Protein AF-A0A8D8JR50-F1 (afdb_monomer_lite)

Foldseek 3Di:
DQDQQQQKDWDWDCPVPVVDIDTDDIDHNVLQQVLQFGRWADWDQDPVRKIKTWTFGGNVQAGWTWIWIAHNVRHGDHIQADDDTDLGFAEKDDQVVVQKIKTFGAFGRVAPNVHDDPCSLVDCSGWPQWIWIARNVNRYTDDIGGNPPQRTPFHDWADDPPSPDPDIDTDGDDD

Sequence (175 aa):
LPCLNSDRIFIVDVGSDPRAPKMAKVIEGDVLKRANVTAPHTTHCLPNGNVMISTMGDAEGNAKGEFIEFDKNFEFVGTWTKGETAMCGYDYWYQPLFNVMVASEWGAPKLFRRGWRDSDLDDPTQYGRRINFYKWNERELFQTIDLGDEGVCPLEIRFLHNPKENQGYVGSTLY

Radius of gyration: 16.14 Å; chains: 1; bounding box: 38×33×41 Å

pLDDT: mean 96.4, std 3.94, range [62.91, 98.81]

Secondary structure (DSSP, 8-state):
-EETTTTEEEEEE-SS-TTS-EEEEEE-HHHHHHTT-EEEEEEEE-TTS-EEEEEEE-TTS-EEEEEEEE-TT--EEEE---SPPBSS---EEEEGGGTEEEE---B-HHHHTT---GGGGG-TTTB--EEEEEETTTTEEEEEEE--TT-EEEEEEEE-SSTT---EEEEEEE-

InterPro domains:
  IPR008826 Selenium-binding protein [PF05694] (1-174)
  IPR008826 Selenium-binding protein [PTHR23300] (1-174)

Structure (mmCIF, N/CA/C/O backbone):
data_AF-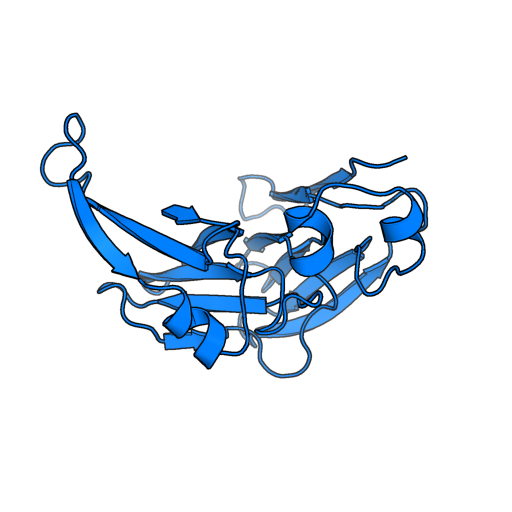A0A8D8JR50-F1
#
_entry.id   AF-A0A8D8JR50-F1
#
loop_
_atom_site.group_PDB
_atom_site.id
_atom_site.type_symbol
_atom_site.label_atom_id
_atom_site.label_alt_id
_atom_site.label_comp_id
_atom_site.label_asym_id
_atom_site.label_entity_id
_atom_site.label_seq_id
_atom_site.pdbx_PDB_ins_code
_atom_site.Cartn_x
_atom_site.Cartn_y
_atom_site.Cartn_z
_atom_site.occupancy
_atom_site.B_iso_or_equiv
_atom_site.auth_seq_id
_atom_site.auth_comp_id
_atom_site.auth_asym_id
_atom_site.auth_atom_id
_atom_site.pdbx_PDB_model_num
ATOM 1 N N . LEU A 1 1 ? -10.596 -7.309 7.047 1.00 91.31 1 LEU A N 1
ATOM 2 C CA . LEU A 1 1 ? -10.043 -8.333 6.135 1.00 91.31 1 LEU A CA 1
ATOM 3 C C . LEU A 1 1 ? -10.196 -7.840 4.699 1.00 91.31 1 LEU A C 1
ATOM 5 O O . LEU A 1 1 ? -11.300 -7.920 4.163 1.00 91.31 1 LEU A O 1
ATOM 9 N N . PRO A 1 2 ? -9.140 -7.277 4.103 1.00 86.25 2 PRO A N 1
ATOM 10 C CA . PRO A 1 2 ? -9.127 -6.940 2.684 1.00 86.25 2 PRO A CA 1
ATOM 11 C C . PRO A 1 2 ? -9.057 -8.217 1.835 1.00 86.25 2 PRO A C 1
ATOM 13 O O . PRO A 1 2 ? -8.378 -9.179 2.198 1.00 86.25 2 PRO A O 1
ATOM 16 N N . CYS A 1 3 ? -9.794 -8.262 0.728 1.00 94.75 3 CYS A N 1
ATOM 17 C CA . CYS A 1 3 ? -9.819 -9.411 -0.171 1.00 94.75 3 CYS A CA 1
ATOM 18 C C . CYS A 1 3 ? -9.331 -9.022 -1.562 1.00 94.75 3 CYS A C 1
ATOM 20 O O . CYS A 1 3 ? -10.106 -8.578 -2.412 1.00 94.75 3 CYS A O 1
ATOM 22 N N . LEU A 1 4 ? -8.044 -9.284 -1.783 1.00 94.50 4 LEU A N 1
ATOM 23 C CA . LEU A 1 4 ? -7.280 -8.962 -2.984 1.00 94.50 4 LEU A CA 1
ATOM 24 C C . LEU A 1 4 ? -8.000 -9.286 -4.303 1.00 94.50 4 LEU A C 1
ATOM 26 O O . LEU A 1 4 ? -7.981 -8.488 -5.238 1.00 94.50 4 LEU A O 1
ATOM 30 N N . ASN A 1 5 ? -8.634 -10.459 -4.402 1.00 94.75 5 ASN A N 1
ATOM 31 C CA . ASN A 1 5 ? -9.228 -10.911 -5.661 1.00 94.75 5 ASN A CA 1
ATOM 32 C C . ASN A 1 5 ? -10.638 -10.353 -5.915 1.00 94.75 5 ASN A C 1
ATOM 34 O O . ASN A 1 5 ? -11.000 -10.110 -7.059 1.00 94.75 5 ASN A O 1
ATOM 38 N N . SER A 1 6 ? -11.446 -10.164 -4.865 1.00 96.31 6 SER A N 1
ATOM 39 C CA . SER A 1 6 ? -12.849 -9.751 -5.021 1.00 96.31 6 SER A CA 1
ATOM 40 C C . SER A 1 6 ? -13.081 -8.255 -4.833 1.00 96.31 6 SER A C 1
ATOM 42 O O . SER A 1 6 ? -14.229 -7.831 -4.881 1.00 96.31 6 SER A O 1
ATOM 44 N N . ASP A 1 7 ? -12.041 -7.484 -4.509 1.00 97.94 7 ASP A N 1
ATOM 45 C CA . ASP A 1 7 ? -12.119 -6.057 -4.158 1.00 97.94 7 ASP A CA 1
ATOM 46 C C . ASP A 1 7 ? -12.973 -5.745 -2.916 1.00 97.94 7 ASP A C 1
ATOM 48 O O . ASP A 1 7 ? -13.241 -4.586 -2.617 1.00 97.94 7 ASP A O 1
ATOM 52 N N . ARG A 1 8 ? -13.390 -6.767 -2.161 1.00 98.25 8 ARG A N 1
ATOM 53 C CA . ARG A 1 8 ? -14.243 -6.594 -0.977 1.00 98.25 8 ARG A CA 1
ATOM 54 C C . ARG A 1 8 ? -13.399 -6.415 0.271 1.00 98.25 8 ARG A C 1
ATOM 56 O O . ARG A 1 8 ? -12.295 -6.950 0.367 1.00 98.25 8 ARG A O 1
ATOM 63 N N . ILE A 1 9 ? -13.959 -5.727 1.258 1.00 98.56 9 ILE A N 1
ATOM 64 C CA . ILE A 1 9 ? -13.393 -5.659 2.604 1.00 98.56 9 ILE A CA 1
ATOM 65 C C . ILE A 1 9 ? -14.444 -6.167 3.587 1.00 98.56 9 ILE A C 1
ATOM 67 O O . ILE A 1 9 ? -15.549 -5.637 3.672 1.00 98.56 9 ILE A O 1
ATOM 71 N N . PHE A 1 10 ? -14.088 -7.199 4.346 1.00 98.06 10 PHE A N 1
ATOM 72 C CA . PHE A 1 10 ? -14.936 -7.754 5.395 1.00 98.06 10 PHE A CA 1
ATOM 73 C C . PHE A 1 10 ? -14.527 -7.196 6.752 1.00 98.06 10 PHE A C 1
ATOM 75 O O . PHE A 1 10 ? -13.358 -7.287 7.149 1.00 98.06 10 PHE A O 1
ATOM 82 N N . ILE A 1 11 ? -15.496 -6.644 7.471 1.00 98.06 11 ILE A N 1
ATOM 83 C CA . ILE A 1 11 ? -15.348 -6.203 8.851 1.00 98.06 11 ILE A CA 1
ATOM 84 C C . ILE A 1 11 ? -15.890 -7.309 9.744 1.00 98.06 11 ILE A C 1
ATOM 86 O O . ILE A 1 11 ? -17.059 -7.684 9.647 1.00 98.06 11 ILE A O 1
ATOM 90 N N . VAL A 1 12 ? -15.025 -7.833 10.605 1.00 97.62 12 VAL A N 1
ATOM 91 C CA . VAL A 1 12 ? -15.331 -8.965 11.475 1.00 97.62 12 VAL A CA 1
ATOM 92 C C . VAL A 1 12 ? -15.253 -8.494 12.920 1.00 97.62 12 VAL A C 1
ATOM 94 O O . VAL A 1 12 ? -14.213 -8.006 13.356 1.00 97.62 12 VAL A O 1
ATOM 97 N N . ASP A 1 13 ? -16.354 -8.635 13.649 1.00 97.44 13 ASP A N 1
ATOM 98 C CA . ASP A 1 13 ? -16.409 -8.401 15.086 1.00 97.44 13 ASP A CA 1
ATOM 99 C C . ASP A 1 13 ? -15.796 -9.595 15.821 1.00 97.44 13 ASP A C 1
ATOM 101 O O . ASP A 1 13 ? -16.290 -10.722 15.743 1.00 97.44 13 ASP A O 1
ATOM 105 N N . VAL A 1 14 ? -14.709 -9.315 16.533 1.00 96.88 14 VAL A N 1
ATOM 106 C CA . VAL A 1 14 ? -14.023 -10.238 17.446 1.00 96.88 14 VAL A CA 1
ATOM 107 C C . VAL A 1 14 ? -14.095 -9.769 18.903 1.00 96.88 14 VAL A C 1
ATOM 109 O O . VAL A 1 14 ? -13.568 -10.438 19.786 1.00 96.88 14 VAL A O 1
ATOM 112 N N . GLY A 1 15 ? -14.715 -8.613 19.166 1.00 95.81 15 GLY A N 1
ATOM 113 C CA . GLY A 1 15 ? -14.836 -8.026 20.499 1.00 95.81 15 GLY A CA 1
ATOM 114 C C . GLY A 1 15 ? -16.002 -8.609 21.296 1.00 95.81 15 GLY A C 1
ATOM 115 O O . GLY A 1 15 ? -15.875 -8.782 22.506 1.00 95.81 15 GLY A O 1
ATOM 116 N N . SER A 1 16 ? -17.107 -8.958 20.625 1.00 96.31 16 SER A N 1
ATOM 117 C CA . SER A 1 16 ? -18.271 -9.576 21.280 1.00 96.31 16 SER A CA 1
ATOM 118 C C . SER A 1 16 ? -17.988 -10.995 21.792 1.00 96.31 16 SER A C 1
ATOM 120 O O . SER A 1 16 ? -18.381 -11.338 22.905 1.00 96.31 16 SER A O 1
ATOM 122 N N . ASP A 1 17 ? -17.317 -11.823 20.985 1.00 97.50 17 ASP A N 1
ATOM 123 C CA . ASP A 1 17 ? -16.813 -13.148 21.371 1.00 97.50 17 ASP A CA 1
ATOM 124 C C . ASP A 1 17 ? -15.564 -13.491 20.532 1.00 97.50 17 ASP A C 1
ATOM 126 O O . ASP A 1 17 ? -15.692 -13.847 19.356 1.00 97.50 17 ASP A O 1
ATOM 130 N N . PRO A 1 18 ? -14.351 -13.434 21.114 1.00 96.62 18 PRO A N 1
ATOM 131 C CA . PRO A 1 18 ? -13.113 -13.725 20.390 1.00 96.62 18 PRO A CA 1
ATOM 132 C C . PRO A 1 18 ? -13.021 -15.148 19.821 1.00 96.62 18 PRO A C 1
ATOM 134 O O . PRO A 1 18 ? -12.237 -15.385 18.902 1.00 96.62 18 PRO A O 1
ATOM 137 N N . ARG A 1 19 ? -13.785 -16.111 20.361 1.00 97.56 19 ARG A N 1
ATOM 138 C CA . ARG A 1 19 ? -13.809 -17.503 19.875 1.00 97.56 19 ARG A CA 1
ATOM 139 C C . ARG A 1 19 ? -14.898 -17.754 18.834 1.00 97.56 19 ARG A C 1
ATOM 141 O O . ARG A 1 19 ? -14.872 -18.801 18.192 1.00 97.56 19 ARG A O 1
ATOM 148 N N . ALA A 1 20 ? -15.812 -16.806 18.641 1.00 97.44 20 ALA A N 1
ATOM 149 C CA . ALA A 1 20 ? -16.856 -16.867 17.626 1.00 97.44 20 ALA A CA 1
ATOM 150 C C . ALA A 1 20 ? -16.958 -15.538 16.852 1.00 97.44 20 ALA A C 1
ATOM 152 O O . ALA A 1 20 ? -17.954 -14.823 17.004 1.00 97.44 20 ALA A O 1
ATOM 153 N N . PRO A 1 21 ? -15.956 -15.205 16.009 1.00 97.81 21 PRO A N 1
ATOM 154 C CA . PRO A 1 21 ? -15.982 -14.006 15.178 1.00 97.81 21 PRO A CA 1
ATOM 155 C C . PRO A 1 21 ? -17.245 -13.923 14.315 1.00 97.81 21 PRO A C 1
ATOM 157 O O . PRO A 1 21 ? -17.671 -14.922 13.727 1.00 97.81 21 PRO A O 1
ATOM 160 N N . LYS A 1 22 ? -17.831 -12.729 14.200 1.00 97.81 22 LYS A N 1
ATOM 161 C CA . LYS A 1 22 ? -19.064 -12.502 13.427 1.00 97.81 22 LYS A CA 1
ATOM 162 C C . LYS A 1 22 ? -18.856 -11.451 12.355 1.00 97.81 22 LYS A C 1
ATOM 164 O O . LYS A 1 22 ? -18.118 -10.490 12.543 1.00 97.81 22 LYS A O 1
ATOM 169 N N . MET A 1 23 ? -19.538 -11.613 11.226 1.00 97.75 23 MET A N 1
ATOM 170 C CA . MET A 1 23 ? -19.538 -10.584 10.192 1.00 97.75 23 MET A CA 1
ATOM 171 C C . MET A 1 23 ? -20.294 -9.354 10.695 1.00 97.75 23 MET A C 1
ATOM 173 O O . MET A 1 23 ? -21.472 -9.459 11.029 1.00 97.75 23 MET A O 1
ATOM 177 N N . ALA A 1 24 ? -19.622 -8.207 10.739 1.00 97.44 24 ALA A N 1
ATOM 178 C CA . ALA A 1 24 ? -20.209 -6.944 11.178 1.00 97.44 24 ALA A CA 1
ATOM 179 C C . ALA A 1 24 ? -20.661 -6.087 9.990 1.00 97.44 24 ALA A C 1
ATOM 181 O O . ALA A 1 24 ? -21.754 -5.529 10.000 1.00 97.44 24 ALA A O 1
ATOM 182 N N . LYS A 1 25 ? -19.826 -5.998 8.949 1.00 97.62 25 LYS A N 1
ATOM 183 C CA . LYS A 1 25 ? -20.091 -5.205 7.742 1.00 97.62 25 LYS A CA 1
ATOM 184 C C . LYS A 1 25 ? -19.319 -5.786 6.562 1.00 97.62 25 LYS A C 1
ATOM 186 O O . LYS A 1 25 ? -18.217 -6.307 6.729 1.00 97.62 25 LYS A O 1
ATOM 191 N N . VAL A 1 26 ? -19.882 -5.656 5.367 1.00 98.31 26 VAL A N 1
ATOM 192 C CA . VAL A 1 26 ? -19.175 -5.914 4.109 1.00 98.31 26 VAL A CA 1
ATOM 193 C C . VAL A 1 26 ? -19.106 -4.607 3.339 1.00 98.31 26 VAL A C 1
ATOM 195 O O . VAL A 1 26 ? -20.119 -3.935 3.154 1.00 98.31 26 VAL A O 1
ATOM 198 N N . ILE A 1 27 ? -17.901 -4.235 2.924 1.00 98.31 27 ILE A N 1
ATOM 199 C CA . ILE A 1 27 ? -17.663 -3.128 2.004 1.00 98.31 27 ILE A CA 1
ATOM 200 C C . ILE A 1 27 ? -17.475 -3.749 0.625 1.00 98.31 27 ILE A C 1
ATOM 202 O O . ILE A 1 27 ? -16.517 -4.492 0.390 1.00 98.31 27 ILE A O 1
ATOM 206 N N . GLU A 1 28 ? -18.424 -3.474 -0.263 1.00 98.12 28 GLU A N 1
ATOM 207 C CA . GLU A 1 28 ? -18.406 -3.983 -1.630 1.00 98.12 28 GLU A CA 1
ATOM 208 C C . GLU A 1 28 ? -17.356 -3.266 -2.488 1.00 98.12 28 GLU A C 1
ATOM 210 O O . GLU A 1 28 ? -17.057 -2.085 -2.282 1.00 98.12 28 GLU A O 1
ATOM 215 N N . GLY A 1 29 ? -16.825 -3.972 -3.490 1.00 97.12 29 GLY A N 1
ATOM 216 C CA . GLY A 1 29 ? -15.735 -3.473 -4.339 1.00 97.12 29 GLY A CA 1
ATOM 217 C C . GLY A 1 29 ? -16.068 -2.211 -5.139 1.00 97.12 29 GLY A C 1
ATOM 218 O O . GLY A 1 29 ? -15.166 -1.467 -5.518 1.00 97.12 29 GLY A O 1
ATOM 219 N N . ASP A 1 30 ? -17.350 -1.900 -5.332 1.00 97.69 30 ASP A N 1
ATOM 220 C CA . ASP A 1 30 ? -17.792 -0.662 -5.984 1.00 97.69 30 ASP A CA 1
ATOM 221 C C . ASP A 1 30 ? -17.420 0.600 -5.189 1.00 97.69 30 ASP A C 1
ATOM 223 O O . ASP A 1 30 ? -17.347 1.694 -5.751 1.00 97.69 30 ASP A O 1
ATOM 227 N N . VAL A 1 31 ? -17.167 0.487 -3.879 1.00 98.00 31 VAL A N 1
ATOM 228 C CA . VAL A 1 31 ? -16.609 1.595 -3.085 1.00 98.00 31 VAL A CA 1
ATOM 229 C C . VAL A 1 31 ? -15.189 1.918 -3.552 1.00 98.00 31 VAL A C 1
ATOM 231 O O . VAL A 1 31 ? -14.894 3.078 -3.824 1.00 98.00 31 VAL A O 1
ATOM 234 N N . LEU A 1 32 ? -14.344 0.898 -3.717 1.00 98.25 32 LEU A N 1
ATOM 235 C CA . LEU A 1 32 ? -12.954 1.050 -4.155 1.00 98.25 32 LEU A CA 1
ATOM 236 C C . LEU A 1 32 ? -12.890 1.535 -5.609 1.00 98.25 32 LEU A C 1
ATOM 238 O O . LEU A 1 32 ? -12.220 2.523 -5.906 1.00 98.25 32 LEU A O 1
ATOM 242 N N . LYS A 1 33 ? -13.674 0.919 -6.503 1.00 97.81 33 LYS A N 1
ATOM 243 C CA . LYS A 1 33 ? -13.716 1.303 -7.924 1.00 97.81 33 LYS A CA 1
ATOM 244 C C . LYS A 1 33 ? -14.140 2.756 -8.129 1.00 97.81 33 LYS A C 1
ATOM 246 O O . LYS A 1 33 ? -13.564 3.437 -8.971 1.00 97.81 33 LYS A O 1
ATOM 251 N N . ARG A 1 34 ? -15.096 3.266 -7.337 1.00 98.19 34 ARG A N 1
ATOM 252 C CA . ARG A 1 34 ? -15.493 4.690 -7.373 1.00 98.19 34 ARG A CA 1
ATOM 253 C C . ARG A 1 34 ? -14.366 5.641 -6.968 1.00 98.19 34 ARG A C 1
ATOM 255 O O . ARG A 1 34 ? -14.357 6.777 -7.425 1.00 98.19 34 ARG A O 1
ATOM 262 N N . ALA A 1 35 ? -13.418 5.178 -6.158 1.00 98.19 35 ALA A N 1
ATOM 263 C CA . ALA A 1 35 ? -12.202 5.903 -5.801 1.00 98.19 35 ALA A CA 1
ATOM 264 C C . ALA A 1 35 ? -11.029 5.630 -6.768 1.00 98.19 35 ALA A C 1
ATOM 266 O O . ALA A 1 35 ? -9.898 6.032 -6.505 1.00 98.19 35 ALA A O 1
ATOM 267 N N . ASN A 1 36 ? -11.288 4.956 -7.895 1.00 98.56 36 ASN A N 1
ATOM 268 C CA . ASN A 1 36 ? -10.292 4.535 -8.876 1.00 98.56 36 ASN A CA 1
ATOM 269 C C . ASN A 1 36 ? -9.128 3.735 -8.259 1.00 98.56 36 ASN A C 1
ATOM 271 O O . ASN A 1 36 ? -7.953 4.003 -8.541 1.00 98.56 36 ASN A O 1
ATOM 275 N N . VAL A 1 37 ? -9.475 2.786 -7.386 1.00 98.69 37 VAL A N 1
ATOM 276 C CA . VAL A 1 37 ? -8.556 1.810 -6.790 1.00 98.69 37 VAL A CA 1
ATOM 277 C C . VAL A 1 37 ? -9.193 0.416 -6.741 1.00 98.69 37 VAL A C 1
ATOM 279 O O . VAL A 1 37 ? -10.416 0.288 -6.725 1.00 98.69 37 VAL A O 1
ATOM 282 N N . THR A 1 38 ? -8.384 -0.640 -6.714 1.00 98.56 38 THR A N 1
ATOM 283 C CA . THR A 1 38 ? -8.787 -2.050 -6.578 1.00 98.56 38 THR A CA 1
ATOM 284 C C . THR A 1 38 ? -7.704 -2.849 -5.848 1.00 98.56 38 THR A C 1
ATOM 286 O O . THR A 1 38 ? -6.643 -2.327 -5.506 1.00 98.56 38 THR A O 1
ATOM 289 N N . ALA A 1 39 ? -7.966 -4.134 -5.606 1.00 98.50 39 ALA A N 1
ATOM 290 C CA . ALA A 1 39 ? -7.026 -5.080 -5.019 1.00 98.50 39 ALA A CA 1
ATOM 291 C C . ALA A 1 39 ? -6.497 -4.609 -3.649 1.00 98.50 39 ALA A C 1
ATOM 293 O O . ALA A 1 39 ? -5.304 -4.339 -3.509 1.00 98.50 39 ALA A O 1
ATOM 294 N N . PRO A 1 40 ? -7.376 -4.482 -2.633 1.00 98.56 40 PRO A N 1
ATOM 295 C CA . PRO A 1 40 ? -6.951 -4.098 -1.294 1.00 98.56 40 PRO A CA 1
ATOM 296 C C . PRO A 1 40 ? -6.050 -5.187 -0.691 1.00 98.56 40 PRO A C 1
ATOM 298 O O . PRO A 1 40 ? -6.381 -6.374 -0.789 1.00 98.56 40 PRO A O 1
ATOM 301 N N . HIS A 1 41 ? -4.947 -4.789 -0.053 1.00 98.50 41 HIS A N 1
ATOM 302 C CA . HIS A 1 41 ? -3.896 -5.704 0.401 1.00 98.50 41 HIS A CA 1
ATOM 303 C C . HIS A 1 41 ? -3.544 -5.546 1.889 1.00 98.50 41 HIS A C 1
ATOM 305 O O . HIS A 1 41 ? -4.111 -6.240 2.731 1.00 98.50 41 HIS A O 1
ATOM 311 N N . THR A 1 42 ? -2.632 -4.643 2.248 1.00 98.50 42 THR A N 1
ATOM 312 C CA . THR A 1 42 ? -2.162 -4.474 3.631 1.00 98.50 42 THR A CA 1
ATOM 313 C C . THR A 1 42 ? -3.088 -3.538 4.383 1.00 98.50 42 THR A C 1
ATOM 315 O O . THR A 1 42 ? -3.542 -2.549 3.827 1.00 98.50 42 THR A O 1
ATOM 318 N N . THR A 1 43 ? -3.381 -3.828 5.652 1.00 98.00 43 THR A N 1
ATOM 319 C CA . THR A 1 43 ? -4.241 -2.995 6.508 1.00 98.00 43 THR A CA 1
ATOM 320 C C . THR A 1 43 ? -3.500 -2.538 7.761 1.00 98.00 43 THR A C 1
ATOM 322 O O . THR A 1 43 ? -2.990 -3.379 8.500 1.00 98.00 43 THR A O 1
ATOM 325 N N . HIS A 1 44 ? -3.541 -1.237 8.064 1.00 97.75 44 HIS A N 1
ATOM 326 C CA . HIS A 1 44 ? -3.053 -0.684 9.332 1.00 97.75 44 HIS A CA 1
ATOM 327 C C . HIS A 1 44 ? -4.025 0.328 9.954 1.00 97.75 44 HIS A C 1
ATOM 329 O O . HIS A 1 44 ? -4.672 1.113 9.260 1.00 97.75 44 HIS A O 1
ATOM 335 N N . CYS A 1 45 ? -4.095 0.333 11.289 1.00 96.06 45 CYS A N 1
ATOM 336 C CA . CYS A 1 45 ? -4.854 1.316 12.064 1.00 96.06 45 CYS A CA 1
ATOM 337 C C . CYS A 1 45 ? -4.017 2.573 12.299 1.00 96.06 45 CYS A C 1
ATOM 339 O O . CYS A 1 45 ? -2.969 2.504 12.938 1.00 96.06 45 CYS A O 1
ATOM 341 N N . LEU A 1 46 ? -4.503 3.724 11.852 1.00 96.69 46 LEU A N 1
ATOM 342 C CA . LEU A 1 46 ? -3.811 5.000 11.964 1.00 96.69 46 LEU A CA 1
ATOM 343 C C . LEU A 1 46 ? -3.954 5.629 13.366 1.00 96.69 46 LEU A C 1
ATOM 345 O O . LEU A 1 46 ? -4.928 5.354 14.071 1.00 96.69 46 LEU A O 1
ATOM 349 N N . PRO A 1 47 ? -3.044 6.543 13.773 1.00 93.25 47 PRO A N 1
ATOM 350 C CA . PRO A 1 47 ? -3.112 7.215 15.078 1.00 93.25 47 PRO A CA 1
ATOM 351 C C . PRO A 1 47 ? -4.397 8.019 15.330 1.00 93.25 47 PRO A C 1
ATOM 353 O O . PRO A 1 47 ? -4.759 8.253 16.479 1.00 93.25 47 PRO A O 1
ATOM 356 N N . ASN A 1 48 ? -5.090 8.450 14.273 1.00 94.12 48 ASN A N 1
ATOM 357 C CA . ASN A 1 48 ? -6.367 9.166 14.365 1.00 94.12 48 ASN A CA 1
ATOM 358 C C . ASN A 1 48 ? -7.584 8.229 14.531 1.00 94.12 48 ASN A C 1
ATOM 360 O O . ASN A 1 48 ? -8.709 8.714 14.625 1.00 94.12 48 ASN A O 1
ATOM 364 N N . GLY A 1 49 ? -7.374 6.908 14.561 1.00 96.00 49 GLY A N 1
ATOM 365 C CA . GLY A 1 49 ? -8.427 5.897 14.666 1.00 96.00 49 GLY A CA 1
ATOM 366 C C . GLY A 1 49 ? -9.017 5.444 13.328 1.00 96.00 49 GLY A C 1
ATOM 367 O O . GLY A 1 49 ? -9.878 4.566 13.334 1.00 96.00 49 GLY A O 1
ATOM 368 N N . ASN A 1 50 ? -8.565 5.998 12.199 1.00 97.94 50 ASN A N 1
ATOM 369 C CA . ASN A 1 50 ? -8.936 5.495 10.877 1.00 97.94 50 ASN A CA 1
ATOM 370 C C . ASN A 1 50 ? -8.238 4.165 10.585 1.00 97.94 50 ASN A C 1
ATOM 372 O O . ASN A 1 50 ? -7.185 3.848 11.141 1.00 97.94 50 ASN A O 1
ATOM 376 N N . VAL A 1 51 ? -8.791 3.418 9.640 1.00 98.38 51 VAL A N 1
ATOM 377 C CA . VAL A 1 51 ? -8.135 2.268 9.024 1.00 98.38 51 VAL A CA 1
ATOM 378 C C . VAL A 1 51 ? -7.688 2.676 7.632 1.00 98.38 51 VAL A C 1
ATOM 380 O O . VAL A 1 51 ? -8.492 3.163 6.841 1.00 98.38 51 VAL A O 1
ATOM 383 N N . MET A 1 52 ? -6.415 2.455 7.331 1.00 98.62 52 MET A N 1
ATOM 384 C CA . MET A 1 52 ? -5.873 2.619 5.991 1.00 98.62 52 MET A CA 1
ATOM 385 C C . MET A 1 52 ? -5.538 1.252 5.407 1.00 98.62 52 MET A C 1
ATOM 387 O O . MET A 1 52 ? -5.147 0.333 6.134 1.00 98.62 52 MET A O 1
ATOM 391 N N . ILE A 1 53 ? -5.755 1.106 4.103 1.00 98.81 53 ILE A N 1
ATOM 392 C CA . ILE A 1 53 ? -5.523 -0.136 3.375 1.00 98.81 53 ILE A CA 1
ATOM 393 C C . ILE A 1 53 ? -4.778 0.188 2.082 1.00 98.81 53 ILE A C 1
ATOM 395 O O . ILE A 1 53 ? -5.223 1.062 1.341 1.00 98.81 53 ILE A O 1
ATOM 399 N N . SER A 1 54 ? -3.672 -0.498 1.790 1.00 98.81 54 SER A N 1
ATOM 400 C CA . SER A 1 54 ? -3.020 -0.370 0.483 1.00 98.81 54 SER A CA 1
ATOM 401 C C . SER A 1 54 ? -3.858 -1.016 -0.611 1.00 98.81 54 SER A C 1
ATOM 403 O O . SER A 1 54 ? -4.568 -1.998 -0.392 1.00 98.81 54 SER A O 1
ATOM 405 N N . THR A 1 55 ? -3.763 -0.455 -1.804 1.00 98.81 55 THR A N 1
ATOM 406 C CA . THR A 1 55 ? -4.423 -0.913 -3.024 1.00 98.81 55 THR A CA 1
ATOM 407 C C . THR A 1 55 ? -3.380 -1.038 -4.122 1.00 98.81 55 THR A C 1
ATOM 409 O O . THR A 1 55 ? -2.366 -0.338 -4.101 1.00 98.81 55 THR A O 1
ATOM 412 N N . MET A 1 56 ? -3.596 -1.973 -5.043 1.00 98.56 56 MET A N 1
ATOM 413 C CA . MET A 1 56 ? -2.556 -2.371 -5.996 1.00 98.56 56 MET A CA 1
ATOM 414 C C . MET A 1 56 ? -2.870 -2.027 -7.450 1.00 98.56 56 MET A C 1
ATOM 416 O O . MET A 1 56 ? -2.013 -2.174 -8.324 1.00 98.56 56 MET A O 1
ATOM 420 N N . GLY A 1 57 ? -4.096 -1.598 -7.733 1.00 98.44 57 GLY A N 1
ATOM 421 C CA . GLY A 1 57 ? -4.461 -1.193 -9.076 1.00 98.44 57 GLY A CA 1
ATOM 422 C C . GLY A 1 57 ? -5.548 -0.148 -9.129 1.00 98.44 57 GLY A C 1
ATOM 423 O O . GLY A 1 57 ? -6.157 0.184 -8.117 1.00 98.44 57 GLY A O 1
ATOM 424 N N . ASP A 1 58 ? -5.773 0.373 -10.326 1.00 98.62 58 ASP A N 1
ATOM 425 C CA . ASP A 1 58 ? -6.877 1.274 -10.639 1.00 98.62 58 ASP A CA 1
ATOM 426 C C . ASP A 1 58 ? -8.195 0.502 -10.866 1.00 98.62 58 ASP A C 1
ATOM 428 O O . ASP A 1 58 ? -8.262 -0.719 -10.681 1.00 98.62 58 ASP A O 1
ATOM 432 N N . ALA A 1 59 ? -9.272 1.198 -11.247 1.00 98.06 59 ALA A N 1
ATOM 433 C CA . ALA A 1 59 ? -10.574 0.571 -11.505 1.00 98.06 59 ALA A CA 1
ATOM 434 C C . ALA A 1 59 ? -10.578 -0.414 -12.694 1.00 98.06 59 ALA A C 1
ATOM 436 O O . ALA A 1 59 ? -11.468 -1.266 -12.772 1.00 98.06 59 ALA A O 1
ATOM 437 N N . GLU A 1 60 ? -9.599 -0.315 -13.594 1.00 97.94 60 GLU A N 1
ATOM 438 C CA . GLU A 1 60 ? -9.422 -1.185 -14.763 1.00 97.94 60 GLU A CA 1
ATOM 439 C C . GLU A 1 60 ? -8.457 -2.352 -14.479 1.00 97.94 60 GLU A C 1
ATOM 441 O O . GLU A 1 60 ? -8.314 -3.271 -15.289 1.00 97.94 60 GLU A O 1
ATOM 446 N N . GLY 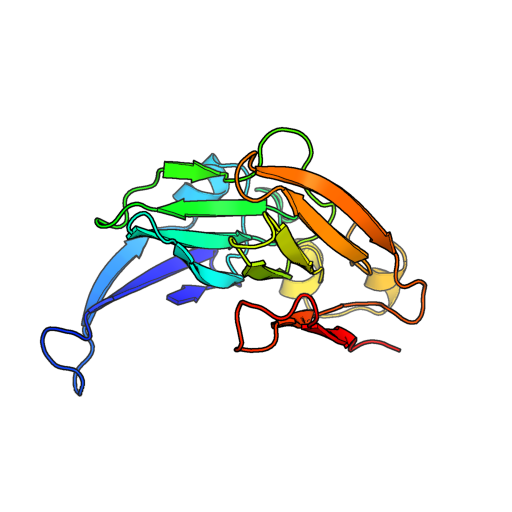A 1 61 ? -7.824 -2.353 -13.304 1.00 97.81 61 GLY A N 1
ATOM 447 C CA . GLY A 1 61 ? -6.860 -3.358 -12.881 1.00 97.81 61 GLY A CA 1
ATOM 448 C C . GLY A 1 61 ? -5.451 -3.136 -13.431 1.00 97.81 61 GLY A C 1
ATOM 449 O O . GLY A 1 61 ? -4.648 -4.071 -13.373 1.00 97.81 61 GLY A O 1
ATOM 450 N N . ASN A 1 62 ? -5.128 -1.950 -13.955 1.00 98.44 62 ASN A N 1
ATOM 451 C CA . ASN A 1 62 ? -3.738 -1.556 -14.208 1.00 98.44 62 ASN A CA 1
ATOM 452 C C . ASN A 1 62 ? -3.029 -1.294 -12.877 1.00 98.44 62 ASN A C 1
ATOM 454 O O . ASN A 1 62 ? -3.688 -1.020 -11.876 1.00 98.44 62 ASN A O 1
ATOM 458 N N . ALA A 1 63 ? -1.699 -1.375 -12.855 1.00 98.44 63 ALA A N 1
ATOM 459 C CA . ALA A 1 63 ? -0.942 -1.068 -11.647 1.00 98.44 63 ALA A CA 1
ATOM 460 C C . ALA A 1 63 ? -1.155 0.387 -11.213 1.00 98.44 63 ALA A C 1
ATOM 462 O O . ALA A 1 63 ? -1.137 1.306 -12.034 1.00 98.44 63 ALA A O 1
ATOM 463 N N . LYS A 1 64 ? -1.370 0.564 -9.909 1.00 98.62 64 LYS A N 1
ATOM 464 C CA . LYS A 1 64 ? -1.442 1.863 -9.245 1.00 98.62 64 LYS A CA 1
ATOM 465 C C . LYS A 1 64 ? -1.163 1.664 -7.762 1.00 98.62 64 LYS A C 1
ATOM 467 O O . LYS A 1 64 ? -1.872 0.903 -7.106 1.00 98.62 64 LYS A O 1
ATOM 472 N N . GLY A 1 65 ? -0.147 2.339 -7.237 1.00 98.56 65 GLY A N 1
ATOM 473 C CA . GLY A 1 65 ? 0.165 2.332 -5.811 1.00 98.56 65 GLY A CA 1
ATOM 474 C C . GLY A 1 65 ? -0.575 3.433 -5.073 1.00 98.56 65 GLY A C 1
ATOM 475 O O . GLY A 1 65 ? -0.180 4.592 -5.141 1.00 98.56 65 GLY A O 1
ATOM 476 N N . GLU A 1 66 ? -1.641 3.074 -4.364 1.00 98.75 66 GLU A N 1
ATOM 477 C CA . GLU A 1 66 ? -2.475 4.020 -3.616 1.00 98.75 66 GLU A CA 1
ATOM 478 C C . GLU A 1 66 ? -3.001 3.382 -2.324 1.00 98.75 66 GLU A C 1
ATOM 480 O O . GLU A 1 66 ? -2.956 2.161 -2.151 1.00 98.75 66 GLU A O 1
ATOM 485 N N . PHE A 1 67 ? -3.540 4.193 -1.419 1.00 98.81 67 PHE A N 1
ATOM 486 C CA . PHE A 1 67 ? -4.157 3.755 -0.174 1.00 98.81 67 PHE A CA 1
ATOM 487 C C . PHE A 1 67 ? -5.569 4.308 -0.051 1.00 98.81 67 PHE A C 1
ATOM 489 O O . PHE A 1 67 ? -5.849 5.438 -0.450 1.00 98.81 67 PHE A O 1
ATOM 496 N N . ILE A 1 68 ? -6.452 3.520 0.553 1.00 98.69 68 ILE A N 1
ATOM 497 C CA . ILE A 1 68 ? -7.832 3.895 0.845 1.00 98.69 68 ILE A CA 1
ATOM 498 C C . ILE A 1 68 ? -8.044 3.987 2.358 1.00 98.69 68 ILE A C 1
ATOM 500 O O . ILE A 1 68 ? -7.594 3.118 3.108 1.00 98.69 68 ILE A O 1
ATOM 504 N N . GLU A 1 69 ? -8.723 5.041 2.809 1.00 98.62 69 GLU A N 1
ATOM 505 C CA . GLU A 1 69 ? -9.034 5.280 4.219 1.00 98.62 69 GLU A CA 1
ATOM 506 C C . GLU A 1 69 ? -10.519 5.055 4.533 1.00 98.62 69 GLU A C 1
ATOM 508 O O . GLU A 1 69 ? -11.416 5.461 3.785 1.00 98.62 69 GLU A O 1
ATOM 513 N N . PHE A 1 70 ? -10.762 4.471 5.705 1.00 98.62 70 PHE A N 1
ATOM 514 C CA . PHE A 1 70 ? -12.073 4.328 6.328 1.00 98.62 70 PHE A CA 1
ATOM 515 C C . PHE A 1 70 ? -12.040 4.864 7.760 1.00 98.62 70 PHE A C 1
ATOM 517 O O . PHE A 1 70 ? -11.037 4.720 8.462 1.00 98.62 70 PHE A O 1
ATOM 524 N N . ASP A 1 71 ? -13.136 5.469 8.207 1.00 98.06 71 ASP A N 1
ATOM 525 C CA . ASP A 1 71 ? -13.252 5.967 9.576 1.00 98.06 71 ASP A CA 1
ATOM 526 C C . ASP A 1 71 ? -13.503 4.828 10.586 1.00 98.06 71 ASP A C 1
ATOM 528 O O . ASP A 1 71 ? -13.617 3.650 10.240 1.00 98.06 71 ASP A O 1
ATOM 532 N N . LYS A 1 72 ? -13.626 5.180 11.869 1.00 95.12 72 LYS A N 1
ATOM 533 C CA . LYS A 1 72 ? -13.909 4.232 12.963 1.00 95.12 72 LYS A CA 1
ATOM 534 C C . LYS A 1 72 ? -15.232 3.459 12.830 1.00 95.12 72 LYS A C 1
ATOM 536 O O . LYS A 1 72 ? -15.419 2.462 13.521 1.00 95.12 72 LYS A O 1
ATOM 541 N N . ASN A 1 73 ? -16.159 3.939 12.000 1.00 95.44 73 ASN A N 1
ATOM 542 C CA . ASN A 1 73 ? -17.430 3.281 11.697 1.00 95.44 73 ASN A CA 1
ATOM 543 C C . ASN A 1 73 ? -17.350 2.481 10.385 1.00 95.44 73 ASN A C 1
ATOM 545 O O . ASN A 1 73 ? -18.356 1.947 9.912 1.00 95.44 73 ASN A O 1
ATOM 549 N N . PHE A 1 74 ? -16.152 2.379 9.804 1.00 97.25 74 PHE A N 1
ATOM 550 C CA . PHE A 1 74 ? -15.890 1.763 8.511 1.00 97.25 74 PHE A CA 1
ATOM 551 C C . PHE A 1 74 ? -16.639 2.455 7.367 1.00 97.25 74 PHE A C 1
ATOM 553 O O . PHE A 1 74 ? -17.071 1.797 6.415 1.00 97.25 74 PHE A O 1
ATOM 560 N N . GLU A 1 75 ? -16.837 3.769 7.471 1.00 97.88 75 GLU A N 1
ATOM 561 C CA . GLU A 1 75 ? -17.328 4.597 6.374 1.00 97.88 75 GLU A CA 1
ATOM 562 C C . GLU A 1 75 ? -16.161 5.126 5.543 1.00 97.88 75 GLU A C 1
ATOM 564 O O . GLU A 1 75 ? -15.087 5.426 6.063 1.00 97.88 75 GLU A O 1
ATOM 569 N N . PHE A 1 76 ? -16.361 5.191 4.227 1.00 98.25 76 PHE A N 1
ATOM 570 C CA . PHE A 1 76 ? -15.333 5.614 3.279 1.00 98.25 76 PHE A CA 1
ATOM 571 C C . PHE A 1 76 ? -14.957 7.086 3.492 1.00 98.25 76 PHE A C 1
ATOM 573 O O . PHE A 1 76 ? -15.830 7.954 3.494 1.00 98.25 76 PHE A O 1
ATOM 580 N N . VAL A 1 77 ? -13.657 7.353 3.633 1.00 98.38 77 VAL A N 1
ATOM 581 C CA . VAL A 1 77 ? -13.108 8.708 3.799 1.00 98.38 77 VAL A CA 1
ATOM 582 C C . VAL A 1 77 ? -12.574 9.246 2.473 1.00 98.38 77 VAL A C 1
ATOM 584 O O . VAL A 1 77 ? -12.889 10.372 2.094 1.00 98.38 77 VAL A O 1
ATOM 587 N N . GLY A 1 78 ? -11.764 8.457 1.766 1.00 98.31 78 GLY A N 1
ATOM 588 C CA . GLY A 1 78 ? -11.065 8.898 0.560 1.00 98.31 78 GLY A CA 1
ATOM 589 C C . GLY A 1 78 ? -9.825 8.062 0.264 1.00 98.31 78 GLY A C 1
ATOM 590 O O . GLY A 1 78 ? -9.536 7.094 0.971 1.00 98.31 78 GLY A O 1
ATOM 591 N N . THR A 1 79 ? -9.081 8.448 -0.772 1.00 98.62 79 THR A N 1
ATOM 592 C CA . THR A 1 79 ? -7.696 7.998 -0.954 1.00 98.62 79 THR A CA 1
ATOM 593 C C . THR A 1 79 ? -6.748 8.819 -0.078 1.00 98.62 79 THR A C 1
ATOM 595 O O . THR A 1 79 ? -7.072 9.942 0.320 1.00 98.62 79 THR A O 1
ATOM 598 N N . TRP A 1 80 ? -5.591 8.254 0.268 1.00 98.62 80 TRP A N 1
ATOM 599 C CA . TRP A 1 80 ? -4.663 8.889 1.207 1.00 98.62 80 TRP A CA 1
ATOM 600 C C . TRP A 1 80 ? -3.689 9.855 0.529 1.00 98.62 80 TRP A C 1
ATOM 602 O O . TRP A 1 80 ? -3.453 10.943 1.065 1.00 98.62 80 TRP A O 1
ATOM 612 N N . THR A 1 81 ? -3.130 9.469 -0.622 1.00 98.62 81 THR A N 1
ATOM 613 C CA . THR A 1 81 ? -2.055 10.217 -1.286 1.00 98.62 81 THR A CA 1
ATOM 614 C C . THR A 1 81 ? -2.553 11.554 -1.831 1.00 98.62 81 THR A C 1
ATOM 616 O O . THR A 1 81 ? -3.624 11.651 -2.434 1.00 98.62 81 THR A O 1
ATOM 619 N N . LYS A 1 82 ? -1.755 12.605 -1.642 1.00 98.31 82 LYS A N 1
ATOM 620 C CA . LYS A 1 82 ? -1.931 13.911 -2.276 1.00 98.31 82 LYS A CA 1
ATOM 621 C C . LYS A 1 82 ? -0.883 14.081 -3.368 1.00 98.31 82 LYS A C 1
ATOM 623 O O . LYS A 1 82 ? 0.311 13.986 -3.104 1.00 98.31 82 LYS A O 1
ATOM 628 N N . GLY A 1 83 ? -1.338 14.384 -4.580 1.00 96.81 83 GLY A N 1
ATOM 629 C CA . GLY A 1 83 ? -0.463 14.545 -5.739 1.00 96.81 83 GLY A CA 1
ATOM 630 C C . GLY A 1 83 ? -0.233 13.227 -6.473 1.00 96.81 83 GLY A C 1
ATOM 631 O O . GLY A 1 83 ? -1.181 12.484 -6.720 1.00 96.81 83 GLY A O 1
ATOM 632 N N . GLU A 1 84 ? 1.012 12.980 -6.870 1.00 96.69 84 GLU A N 1
ATOM 633 C CA . GLU A 1 84 ? 1.386 11.800 -7.651 1.00 96.69 84 GLU A CA 1
ATOM 634 C C . GLU A 1 84 ? 1.399 10.531 -6.789 1.00 96.69 84 GLU A C 1
ATOM 636 O O . GLU A 1 84 ? 1.901 10.519 -5.663 1.00 96.69 84 GLU A O 1
ATOM 641 N N . THR A 1 85 ? 0.846 9.451 -7.338 1.00 98.00 85 THR A N 1
ATOM 642 C CA . THR A 1 85 ? 0.824 8.118 -6.726 1.00 98.00 85 THR A CA 1
ATOM 643 C C . THR A 1 85 ? 1.997 7.276 -7.214 1.00 98.00 85 THR A C 1
ATOM 645 O O . THR A 1 85 ? 2.491 7.482 -8.324 1.00 98.00 85 THR A O 1
ATOM 648 N N . ALA A 1 86 ? 2.400 6.269 -6.436 1.00 98.38 86 ALA A N 1
ATOM 649 C CA . ALA A 1 86 ? 3.369 5.281 -6.904 1.00 98.38 86 ALA A CA 1
ATOM 650 C C . ALA A 1 86 ? 2.843 4.504 -8.125 1.00 98.38 86 ALA A C 1
ATOM 652 O O . ALA A 1 86 ? 1.633 4.342 -8.315 1.00 98.38 86 ALA A O 1
ATOM 653 N N . MET A 1 87 ? 3.764 3.998 -8.950 1.00 97.62 87 MET A N 1
ATOM 654 C CA . MET A 1 87 ? 3.409 3.253 -10.163 1.00 97.62 87 MET A CA 1
ATOM 655 C C . MET A 1 87 ? 2.714 1.932 -9.828 1.00 97.62 87 MET A C 1
ATOM 657 O O . MET A 1 87 ? 1.696 1.599 -10.423 1.00 97.62 87 MET A O 1
ATOM 661 N N . CYS A 1 88 ? 3.244 1.192 -8.855 1.00 98.38 88 CYS A N 1
ATOM 662 C CA . CYS A 1 88 ? 2.689 -0.072 -8.380 1.00 98.38 88 CYS A CA 1
ATOM 663 C C . CYS A 1 88 ? 2.426 0.005 -6.868 1.00 98.38 88 CYS A C 1
ATOM 665 O O . CYS A 1 88 ? 2.988 0.851 -6.175 1.00 98.38 88 CYS A O 1
ATOM 667 N N . GLY A 1 89 ? 1.564 -0.873 -6.353 1.00 98.19 89 GLY A N 1
ATOM 668 C CA . GLY A 1 89 ? 1.277 -0.983 -4.921 1.00 98.19 89 GLY A CA 1
ATOM 669 C C . GLY A 1 89 ? 1.419 -2.414 -4.420 1.00 98.19 89 GLY A C 1
ATOM 670 O O . GLY A 1 89 ? 1.239 -3.359 -5.189 1.00 98.19 89 GLY A O 1
ATOM 671 N N . TYR A 1 90 ? 1.743 -2.566 -3.137 1.00 98.44 90 TYR A N 1
ATOM 672 C CA . TYR A 1 90 ? 1.703 -3.831 -2.402 1.00 98.44 90 TYR A CA 1
ATOM 673 C C . TYR A 1 90 ? 1.577 -3.567 -0.893 1.00 98.44 90 TYR A C 1
ATOM 675 O O . TYR A 1 90 ? 0.475 -3.310 -0.405 1.00 98.44 90 TYR A O 1
ATOM 683 N N . ASP A 1 91 ? 2.688 -3.572 -0.158 1.00 98.62 91 ASP A N 1
ATOM 684 C CA . ASP A 1 91 ? 2.736 -3.417 1.292 1.00 98.62 91 ASP A CA 1
ATOM 685 C C . ASP A 1 91 ? 3.115 -1.986 1.670 1.00 98.62 91 ASP A C 1
ATOM 687 O O . ASP A 1 91 ? 3.633 -1.221 0.852 1.00 98.62 91 ASP A O 1
ATOM 691 N N . TYR A 1 92 ? 2.854 -1.608 2.917 1.00 98.62 92 TYR A N 1
ATOM 692 C CA . TYR A 1 92 ? 3.352 -0.355 3.460 1.00 98.62 92 TYR A CA 1
ATOM 693 C C . TYR A 1 92 ? 3.472 -0.401 4.973 1.00 98.62 92 TYR A C 1
ATOM 695 O O . TYR A 1 92 ? 2.761 -1.127 5.661 1.00 98.62 92 TYR A O 1
ATOM 703 N N . TRP A 1 93 ? 4.326 0.469 5.498 1.00 97.88 93 TRP A N 1
ATOM 704 C CA . TRP A 1 93 ? 4.390 0.758 6.922 1.00 97.88 93 TRP A CA 1
ATOM 705 C C . TRP A 1 93 ? 4.788 2.221 7.132 1.00 97.88 93 TRP A C 1
ATOM 707 O O . TRP A 1 93 ? 5.412 2.840 6.269 1.00 97.88 93 TRP A O 1
ATOM 717 N N . TYR A 1 94 ? 4.441 2.799 8.279 1.00 96.75 94 TYR A N 1
ATOM 718 C CA . TYR A 1 94 ? 4.767 4.188 8.614 1.00 96.75 94 TYR A CA 1
ATOM 719 C C . TYR A 1 94 ? 5.529 4.323 9.937 1.00 96.75 94 TYR A C 1
ATOM 721 O O . TYR A 1 94 ? 5.320 3.570 10.887 1.00 96.75 94 TYR A O 1
ATOM 729 N N . GLN A 1 95 ? 6.402 5.328 9.996 1.00 96.56 95 GLN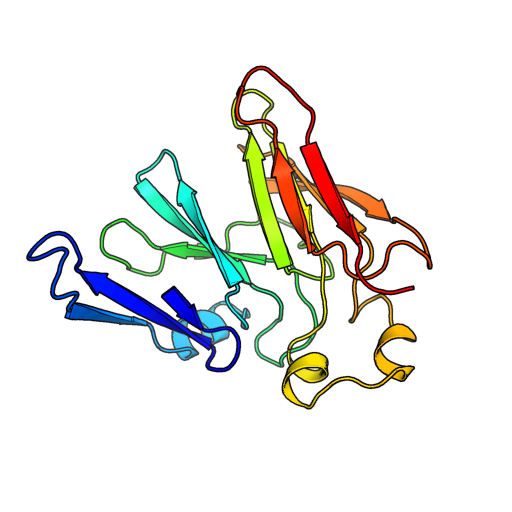 A N 1
ATOM 730 C CA . GLN A 1 95 ? 7.167 5.753 11.165 1.00 96.56 95 GLN A CA 1
ATOM 731 C C . GLN A 1 95 ? 6.946 7.260 11.388 1.00 96.56 95 GLN A C 1
ATOM 733 O O . GLN A 1 95 ? 7.697 8.093 10.866 1.00 96.56 95 GLN A O 1
ATOM 738 N N . PRO A 1 96 ? 5.918 7.652 12.168 1.00 95.00 96 PRO A N 1
ATOM 739 C CA . PRO A 1 96 ? 5.515 9.053 12.284 1.00 95.00 96 PRO A CA 1
ATOM 740 C C . PRO A 1 96 ? 6.577 9.944 12.938 1.00 95.00 96 PRO A C 1
ATOM 742 O O . PRO A 1 96 ? 6.666 11.119 12.595 1.00 95.00 96 PRO A O 1
ATOM 745 N N . LEU A 1 97 ? 7.418 9.395 13.832 1.00 96.19 97 LEU A N 1
ATOM 746 C CA . LEU A 1 97 ? 8.527 10.134 14.459 1.00 96.19 97 LEU A CA 1
ATOM 747 C C . LEU A 1 97 ? 9.542 10.665 13.438 1.00 96.19 97 LEU A C 1
ATOM 749 O O . LEU A 1 97 ? 10.174 11.688 13.687 1.00 96.19 97 LEU A O 1
ATOM 753 N N . PHE A 1 98 ? 9.667 9.998 12.291 1.00 97.56 98 PHE A N 1
ATOM 754 C CA . PHE A 1 98 ? 10.551 10.394 11.196 1.00 97.56 98 PHE A CA 1
ATOM 755 C C . PHE A 1 98 ? 9.798 11.046 10.028 1.00 97.56 98 PHE A C 1
ATOM 757 O O . PHE A 1 98 ? 10.390 11.277 8.979 1.00 97.56 98 PHE A O 1
ATOM 764 N N . AS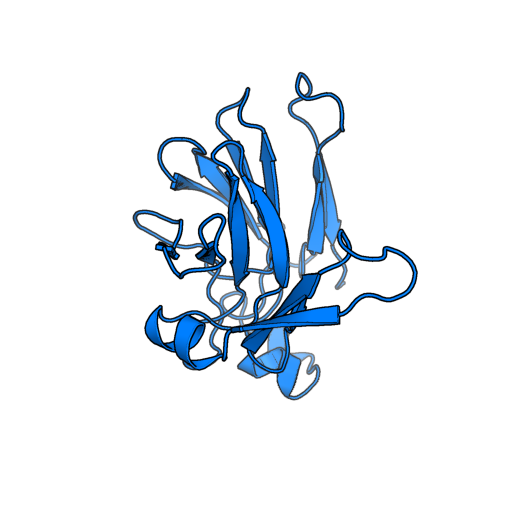N A 1 99 ? 8.502 11.338 10.192 1.00 97.81 99 ASN A N 1
ATOM 765 C CA . ASN A 1 99 ? 7.621 11.838 9.135 1.00 97.81 99 ASN A CA 1
ATOM 766 C C . ASN A 1 99 ? 7.659 10.989 7.846 1.00 97.81 99 ASN A C 1
ATOM 768 O O . ASN A 1 99 ? 7.617 11.532 6.743 1.00 97.81 99 ASN A O 1
ATOM 772 N N . VAL A 1 100 ? 7.749 9.660 7.964 1.00 98.00 100 VAL A N 1
ATOM 773 C CA . VAL A 1 100 ? 7.898 8.785 6.794 1.00 98.00 100 VAL A CA 1
ATOM 774 C C . VAL A 1 100 ? 6.865 7.667 6.775 1.00 98.00 100 VAL A C 1
ATOM 776 O O . VAL A 1 100 ? 6.573 7.041 7.794 1.00 98.00 100 VAL A O 1
ATOM 779 N N . MET A 1 101 ? 6.339 7.393 5.588 1.00 98.25 101 MET A N 1
ATOM 780 C CA . MET A 1 101 ? 5.742 6.112 5.233 1.00 98.25 101 MET A CA 1
ATOM 781 C C . MET A 1 101 ? 6.515 5.529 4.062 1.00 98.25 101 MET A C 1
ATOM 783 O O . MET A 1 101 ? 6.924 6.257 3.161 1.00 98.25 101 MET A O 1
ATOM 787 N N . VAL A 1 102 ? 6.723 4.221 4.091 1.00 98.56 102 VAL A N 1
ATOM 788 C CA . VAL A 1 102 ? 7.396 3.486 3.025 1.00 98.56 102 VAL A CA 1
ATOM 789 C C . VAL A 1 102 ? 6.421 2.452 2.495 1.00 98.56 102 VAL A C 1
ATOM 791 O O . VAL A 1 102 ? 5.778 1.757 3.282 1.00 98.56 102 VAL A O 1
ATOM 794 N N . ALA A 1 103 ? 6.302 2.381 1.176 1.00 98.75 103 ALA A N 1
ATOM 795 C CA . ALA A 1 103 ? 5.451 1.439 0.470 1.00 98.75 103 ALA A CA 1
ATOM 796 C C . ALA A 1 103 ? 6.240 0.706 -0.611 1.00 98.75 103 ALA A C 1
ATOM 798 O O . ALA A 1 103 ? 7.188 1.247 -1.182 1.00 98.75 103 ALA A O 1
ATOM 799 N N . SER A 1 104 ? 5.853 -0.530 -0.874 1.00 98.56 104 SER A N 1
ATOM 800 C CA . SER A 1 104 ? 6.517 -1.414 -1.820 1.00 98.56 104 SER A CA 1
ATOM 801 C C . SER A 1 104 ? 5.602 -1.756 -2.992 1.00 98.56 104 SER A C 1
ATOM 803 O O . SER A 1 104 ? 4.488 -1.233 -3.110 1.00 98.56 104 SER A O 1
ATOM 805 N N . GLU A 1 105 ? 6.091 -2.600 -3.894 1.00 98.19 105 GLU A N 1
ATOM 806 C CA . GLU A 1 105 ? 5.469 -2.839 -5.184 1.00 98.19 105 GLU A CA 1
ATOM 807 C C . GLU A 1 105 ? 5.390 -4.332 -5.509 1.00 98.19 105 GLU A C 1
ATOM 809 O O . GLU A 1 105 ? 6.349 -5.079 -5.347 1.00 98.19 105 GLU A O 1
ATOM 814 N N . TRP A 1 106 ? 4.248 -4.747 -6.051 1.00 96.69 106 TRP A N 1
ATOM 815 C CA . TRP A 1 106 ? 4.087 -6.030 -6.728 1.00 96.69 106 TRP A CA 1
ATOM 816 C C . TRP A 1 106 ? 3.521 -5.763 -8.131 1.00 96.69 106 TRP A C 1
ATOM 818 O O . TRP A 1 106 ? 4.058 -4.926 -8.849 1.00 96.69 106 TRP A O 1
ATOM 828 N N . GLY A 1 107 ? 2.464 -6.456 -8.550 1.00 95.69 107 GLY A N 1
ATOM 829 C CA . GLY A 1 107 ? 1.943 -6.416 -9.910 1.00 95.69 107 GLY A CA 1
ATOM 830 C C . GLY A 1 107 ? 0.553 -5.810 -10.026 1.00 95.69 107 GLY A C 1
ATOM 831 O O . GLY A 1 107 ? -0.210 -5.753 -9.066 1.00 95.69 107 GLY A O 1
ATOM 832 N N . ALA A 1 108 ? 0.195 -5.429 -11.247 1.00 97.81 108 ALA A N 1
ATOM 833 C CA . ALA A 1 108 ? -1.142 -4.994 -11.613 1.00 97.81 108 ALA A CA 1
ATOM 834 C C . ALA A 1 108 ? -2.179 -6.123 -11.416 1.00 97.81 108 ALA A C 1
ATOM 836 O O . ALA A 1 108 ? -1.930 -7.262 -11.836 1.00 97.81 108 ALA A O 1
ATOM 837 N N . PRO A 1 109 ? -3.387 -5.828 -10.898 1.00 97.94 109 PRO A N 1
ATOM 838 C CA . PRO A 1 109 ? -4.463 -6.812 -10.757 1.00 97.94 109 PRO A CA 1
ATOM 839 C C . PRO A 1 109 ? -4.801 -7.583 -12.029 1.00 97.94 109 PRO A C 1
ATOM 841 O O . PRO A 1 109 ? -5.017 -8.794 -11.973 1.00 97.94 109 PRO A O 1
ATOM 844 N N . LYS A 1 110 ? -4.788 -6.928 -13.193 1.00 96.94 110 LYS A N 1
ATOM 845 C CA . LYS A 1 110 ? -5.047 -7.580 -14.485 1.00 96.94 110 LYS A CA 1
ATOM 846 C C . LYS A 1 110 ? -4.011 -8.651 -14.852 1.00 96.94 110 LYS A C 1
ATOM 848 O O . LYS A 1 110 ? -4.311 -9.514 -15.675 1.00 96.94 110 LYS A O 1
ATOM 853 N N . LEU A 1 111 ? -2.808 -8.590 -14.274 1.00 96.19 111 LEU A N 1
ATOM 854 C CA . LEU A 1 111 ? -1.729 -9.547 -14.516 1.00 96.19 111 LEU A CA 1
ATOM 855 C C . LEU A 1 111 ? -1.811 -10.708 -13.526 1.00 96.19 111 LEU A C 1
ATOM 857 O O . LEU A 1 111 ? -1.991 -11.851 -13.939 1.00 96.19 111 LEU A O 1
ATOM 861 N N . PHE A 1 112 ? -1.795 -10.434 -12.218 1.00 94.38 112 PHE A N 1
ATOM 862 C CA . PHE A 1 112 ? -1.750 -11.521 -11.237 1.00 94.38 112 PHE A CA 1
ATOM 863 C C . PHE A 1 112 ? -3.074 -12.298 -11.118 1.00 94.38 112 PHE A C 1
ATOM 865 O O . PHE A 1 112 ? -3.050 -13.495 -10.833 1.00 94.38 112 PHE A O 1
ATOM 872 N N . ARG A 1 113 ? -4.241 -11.682 -11.384 1.00 96.25 113 ARG A N 1
ATOM 873 C CA . ARG A 1 113 ? -5.548 -12.377 -11.285 1.00 96.25 113 ARG A CA 1
ATOM 874 C C . ARG A 1 113 ? -5.750 -13.449 -12.351 1.00 96.25 113 ARG A C 1
ATOM 876 O O . ARG A 1 113 ? -6.489 -14.402 -12.119 1.00 96.25 113 ARG A O 1
ATOM 883 N N . ARG A 1 114 ? -5.105 -13.311 -13.514 1.00 95.38 114 ARG A N 1
ATOM 884 C CA . ARG A 1 114 ? -5.147 -14.322 -14.587 1.00 95.38 114 ARG A CA 1
ATOM 885 C C . ARG A 1 114 ? -4.087 -15.418 -14.433 1.00 95.38 114 ARG A C 1
ATOM 887 O O . ARG A 1 114 ? -4.026 -16.309 -15.278 1.00 95.38 114 ARG A O 1
ATOM 894 N N . GLY A 1 115 ? -3.263 -15.342 -13.389 1.00 92.81 115 GLY A N 1
ATOM 895 C CA . GLY A 1 115 ? -2.087 -16.184 -13.212 1.00 92.81 115 GLY A CA 1
ATOM 896 C C . GLY A 1 115 ? -0.837 -15.619 -13.892 1.00 92.81 115 GLY A C 1
ATOM 897 O O . GLY A 1 115 ? -0.913 -14.880 -14.878 1.00 92.81 115 GLY A O 1
ATOM 898 N N . TRP A 1 116 ? 0.307 -15.999 -13.323 1.00 89.44 116 TRP A N 1
ATOM 899 C CA . TRP A 1 116 ? 1.651 -15.573 -13.711 1.00 89.44 116 TRP A CA 1
ATOM 900 C C . TRP A 1 116 ? 2.001 -15.900 -15.167 1.00 89.44 116 TRP A C 1
ATOM 902 O O . TRP A 1 116 ? 1.667 -16.979 -15.669 1.00 89.44 116 TRP A O 1
ATOM 912 N N . ARG A 1 117 ? 2.727 -14.985 -15.817 1.00 94.38 117 ARG A N 1
ATOM 913 C CA . ARG A 1 117 ? 3.468 -15.218 -17.063 1.00 94.38 117 ARG A CA 1
ATOM 914 C C . ARG A 1 117 ? 4.800 -14.483 -16.988 1.00 94.38 117 ARG A C 1
ATOM 916 O O . ARG A 1 117 ? 4.817 -13.337 -16.566 1.00 94.38 117 ARG A O 1
ATOM 923 N N . ASP A 1 118 ? 5.875 -15.089 -17.482 1.00 91.50 118 ASP A N 1
ATOM 924 C CA . ASP A 1 118 ? 7.211 -14.471 -17.437 1.00 91.50 118 ASP A CA 1
ATOM 925 C C . ASP A 1 118 ? 7.257 -13.121 -18.174 1.00 91.50 118 ASP A C 1
ATOM 927 O O . ASP A 1 118 ? 7.897 -12.183 -17.711 1.00 91.50 118 ASP A O 1
ATOM 931 N N . SER A 1 119 ? 6.479 -12.981 -19.254 1.00 94.44 119 SER A N 1
ATOM 932 C CA . SER A 1 119 ? 6.319 -11.723 -20.000 1.00 94.44 119 SER A CA 1
ATOM 933 C C . SER A 1 119 ? 5.722 -10.575 -19.174 1.00 94.44 119 SER A C 1
ATOM 935 O O . SER A 1 119 ? 5.720 -9.434 -19.618 1.00 94.44 119 SER A O 1
ATOM 937 N N . ASP A 1 120 ? 5.155 -10.852 -17.996 1.00 92.69 120 ASP A N 1
ATOM 938 C CA . ASP A 1 120 ? 4.627 -9.810 -17.111 1.00 92.69 120 ASP A CA 1
ATOM 939 C C . ASP A 1 120 ? 5.764 -8.932 -16.548 1.00 92.69 120 ASP A C 1
ATOM 941 O O . ASP A 1 120 ? 5.512 -7.790 -16.170 1.00 92.69 120 ASP A O 1
ATOM 945 N N . LEU A 1 121 ? 7.010 -9.427 -16.559 1.00 91.06 121 LEU A N 1
ATOM 946 C CA . LEU A 1 121 ? 8.210 -8.676 -16.172 1.00 91.06 121 LEU A CA 1
ATOM 947 C C . LEU A 1 121 ? 8.716 -7.706 -17.243 1.00 91.06 121 LEU A C 1
ATOM 949 O O . LEU A 1 121 ? 9.507 -6.817 -16.922 1.00 91.06 121 LEU A O 1
ATOM 953 N N . ASP A 1 122 ? 8.251 -7.843 -18.487 1.00 92.38 122 ASP A N 1
ATOM 954 C CA . ASP A 1 122 ? 8.682 -6.991 -19.601 1.00 92.38 122 ASP A CA 1
ATOM 955 C C . ASP A 1 122 ? 8.221 -5.532 -19.420 1.00 92.38 122 ASP A C 1
ATOM 957 O O . ASP A 1 122 ? 8.799 -4.613 -20.004 1.00 92.38 122 ASP A O 1
ATOM 961 N N . ASP A 1 123 ? 7.186 -5.307 -18.600 1.00 94.00 123 ASP A N 1
ATOM 962 C CA . ASP A 1 123 ? 6.632 -3.988 -18.304 1.00 94.00 123 ASP A CA 1
ATOM 963 C C . ASP A 1 123 ? 6.806 -3.613 -16.814 1.00 94.00 123 ASP A C 1
ATOM 965 O O . ASP A 1 123 ? 5.927 -3.881 -15.983 1.00 94.00 123 ASP A O 1
ATOM 969 N N . PRO A 1 124 ? 7.894 -2.903 -16.452 1.00 90.88 124 PRO A N 1
ATOM 970 C CA . PRO A 1 124 ? 8.154 -2.477 -15.075 1.00 90.88 124 PRO A CA 1
ATOM 971 C C . PRO A 1 124 ? 7.220 -1.362 -14.580 1.00 90.88 124 PRO A C 1
ATOM 973 O O . PRO A 1 124 ? 7.389 -0.848 -13.466 1.00 90.88 124 PRO A O 1
ATOM 976 N N . THR A 1 125 ? 6.270 -0.926 -15.413 1.00 95.06 125 THR A N 1
ATOM 977 C CA . THR A 1 125 ? 5.176 -0.039 -15.003 1.00 95.06 125 THR A CA 1
ATOM 978 C C . THR A 1 125 ? 3.981 -0.822 -14.469 1.00 95.06 125 THR A C 1
ATOM 980 O O . THR A 1 125 ? 3.169 -0.252 -13.748 1.00 95.06 125 THR A O 1
ATOM 983 N N . GLN A 1 126 ? 3.873 -2.111 -14.809 1.00 96.44 126 GLN A N 1
ATOM 984 C CA . GLN A 1 126 ? 2.789 -2.999 -14.384 1.00 96.44 126 GLN A CA 1
ATOM 985 C C . GLN A 1 126 ? 3.247 -4.078 -13.400 1.00 96.44 126 GLN A C 1
ATOM 987 O O . GLN A 1 126 ? 2.403 -4.722 -12.777 1.00 96.44 126 GLN A O 1
ATOM 992 N N . TYR A 1 127 ? 4.555 -4.276 -13.258 1.00 94.38 127 TYR A N 1
ATOM 993 C CA . TYR A 1 127 ? 5.152 -5.192 -12.298 1.00 94.38 127 TYR A CA 1
ATOM 994 C C . TYR A 1 127 ? 6.375 -4.532 -11.662 1.00 94.38 127 TYR A C 1
ATOM 996 O O . TYR A 1 127 ? 7.403 -4.312 -12.302 1.00 94.38 127 TYR A O 1
ATOM 1004 N N . GLY A 1 128 ? 6.208 -4.103 -10.419 1.00 95.00 128 GLY A N 1
ATOM 1005 C CA . GLY A 1 128 ? 7.090 -3.141 -9.791 1.00 95.00 128 GLY A CA 1
ATOM 1006 C C . GLY A 1 128 ? 8.345 -3.736 -9.165 1.00 95.00 128 GLY A C 1
ATOM 1007 O O . GLY A 1 128 ? 8.477 -4.935 -8.910 1.00 95.00 128 GLY A O 1
ATOM 1008 N N . ARG A 1 129 ? 9.289 -2.831 -8.935 1.00 96.19 129 ARG A N 1
ATOM 1009 C CA . ARG A 1 129 ? 10.664 -3.102 -8.488 1.00 96.19 129 ARG A CA 1
ATOM 1010 C C . ARG A 1 129 ? 11.190 -1.984 -7.589 1.00 96.19 129 ARG A C 1
ATOM 1012 O O . ARG A 1 129 ? 12.395 -1.790 -7.457 1.00 96.19 129 ARG A O 1
ATOM 1019 N N . ARG A 1 130 ? 10.287 -1.156 -7.057 1.00 97.62 130 ARG A N 1
ATOM 1020 C CA . ARG A 1 130 ? 10.647 0.094 -6.389 1.00 97.62 130 ARG A CA 1
ATOM 1021 C C . ARG A 1 130 ? 10.161 0.129 -4.955 1.00 97.62 130 ARG A C 1
ATOM 1023 O O . ARG A 1 130 ? 9.186 -0.517 -4.579 1.00 97.62 130 ARG A O 1
ATOM 1030 N N . ILE A 1 131 ? 10.847 0.942 -4.166 1.00 98.38 131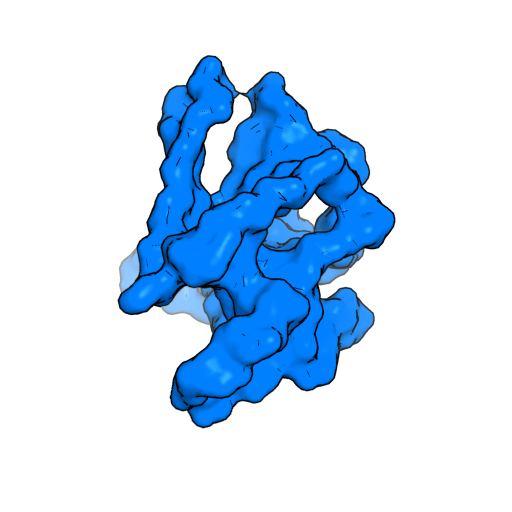 ILE A N 1
ATOM 1031 C CA . ILE A 1 131 ? 10.428 1.346 -2.830 1.00 98.38 131 ILE A CA 1
ATOM 1032 C C . ILE A 1 131 ? 10.045 2.821 -2.884 1.00 98.38 131 ILE A C 1
ATOM 1034 O O . ILE A 1 131 ? 10.828 3.659 -3.331 1.00 98.38 131 ILE A O 1
ATOM 1038 N N . ASN A 1 132 ? 8.841 3.133 -2.424 1.00 98.75 132 ASN A N 1
ATOM 1039 C CA . ASN A 1 132 ? 8.223 4.449 -2.502 1.00 98.75 132 ASN A CA 1
ATOM 1040 C C . ASN A 1 132 ? 8.164 5.083 -1.109 1.00 98.75 132 ASN A C 1
ATOM 1042 O O . ASN A 1 132 ? 7.604 4.507 -0.177 1.00 98.75 132 ASN A O 1
ATOM 1046 N N . PHE A 1 133 ? 8.734 6.275 -0.965 1.00 98.69 133 PHE A N 1
ATOM 1047 C CA . PHE A 1 133 ? 8.830 7.013 0.288 1.00 98.69 133 PHE A CA 1
ATOM 1048 C C . PHE A 1 133 ? 7.910 8.229 0.251 1.00 98.69 133 PHE A C 1
ATOM 1050 O O . PHE A 1 133 ? 8.016 9.096 -0.619 1.00 98.69 133 PHE A O 1
ATOM 1057 N N . TYR A 1 134 ? 7.036 8.306 1.246 1.00 98.81 134 TYR A N 1
ATOM 1058 C CA . TYR A 1 134 ? 6.051 9.361 1.411 1.00 98.81 134 TYR A CA 1
ATOM 1059 C C . TYR A 1 134 ? 6.352 10.173 2.661 1.00 98.81 134 TYR A C 1
ATOM 1061 O O . TYR A 1 134 ? 6.717 9.617 3.703 1.00 98.81 134 TYR A O 1
ATOM 1069 N N . LYS A 1 135 ? 6.136 11.485 2.581 1.00 98.62 135 LYS A N 1
ATOM 1070 C CA . LYS A 1 135 ? 6.104 12.341 3.761 1.00 98.62 135 LYS A CA 1
ATOM 1071 C C . LYS A 1 135 ? 4.781 12.094 4.477 1.00 98.62 135 LYS A C 1
ATOM 1073 O O . LYS A 1 135 ? 3.715 12.333 3.911 1.00 98.62 135 LYS A O 1
ATOM 1078 N N . TRP A 1 136 ? 4.845 11.560 5.691 1.00 97.88 136 TRP A N 1
ATOM 1079 C CA . TRP A 1 136 ? 3.674 11.045 6.406 1.00 97.88 136 TRP A CA 1
ATOM 1080 C C . TRP A 1 136 ? 2.603 12.113 6.679 1.00 97.88 136 TRP A C 1
ATOM 1082 O O . TRP A 1 136 ? 1.416 11.873 6.463 1.00 97.88 136 TRP A O 1
ATOM 1092 N N . ASN A 1 137 ? 3.008 13.294 7.144 1.00 97.75 137 ASN A N 1
ATOM 1093 C CA . ASN A 1 137 ? 2.089 14.366 7.522 1.00 97.75 137 ASN A CA 1
ATOM 1094 C C . ASN A 1 137 ? 1.458 15.037 6.293 1.00 97.75 137 ASN A C 1
ATOM 1096 O O . ASN A 1 137 ? 0.275 15.383 6.299 1.00 97.75 137 ASN A O 1
ATOM 1100 N N . GLU A 1 138 ? 2.248 15.213 5.238 1.00 98.38 138 GLU A N 1
ATOM 1101 C CA . GLU A 1 138 ? 1.858 15.858 3.987 1.00 98.38 138 GLU A CA 1
ATOM 1102 C C . GLU A 1 138 ? 1.044 14.919 3.090 1.00 98.38 138 GLU A C 1
ATOM 1104 O O . GLU A 1 138 ? 0.144 15.378 2.386 1.00 98.38 138 GLU A O 1
ATOM 1109 N N . ARG A 1 139 ? 1.282 13.605 3.215 1.00 98.25 139 ARG A N 1
ATOM 1110 C CA . ARG A 1 139 ? 0.718 12.528 2.387 1.00 98.25 139 ARG A CA 1
ATOM 1111 C C . ARG A 1 139 ? 1.201 12.560 0.941 1.00 98.25 139 ARG A C 1
ATOM 1113 O O . ARG A 1 139 ? 0.458 12.247 0.020 1.00 98.25 139 ARG A O 1
ATOM 1120 N N . GLU A 1 140 ? 2.448 12.963 0.749 1.00 98.69 140 GLU A N 1
ATOM 1121 C CA . GLU A 1 140 ? 3.035 13.205 -0.569 1.00 98.69 140 GLU A CA 1
ATOM 1122 C C . GLU A 1 140 ? 4.179 12.228 -0.823 1.00 98.69 140 GLU A C 1
ATOM 1124 O O . GLU A 1 140 ? 5.068 12.081 0.023 1.00 98.69 140 GLU A O 1
ATOM 1129 N N . LEU A 1 141 ? 4.172 11.583 -1.991 1.00 98.75 141 LEU A N 1
ATOM 1130 C CA . LEU A 1 141 ? 5.320 10.832 -2.494 1.00 98.75 141 LEU A CA 1
ATOM 1131 C C . LEU A 1 141 ? 6.476 11.813 -2.728 1.00 98.75 141 LEU A C 1
ATOM 1133 O O . LEU A 1 141 ? 6.307 12.80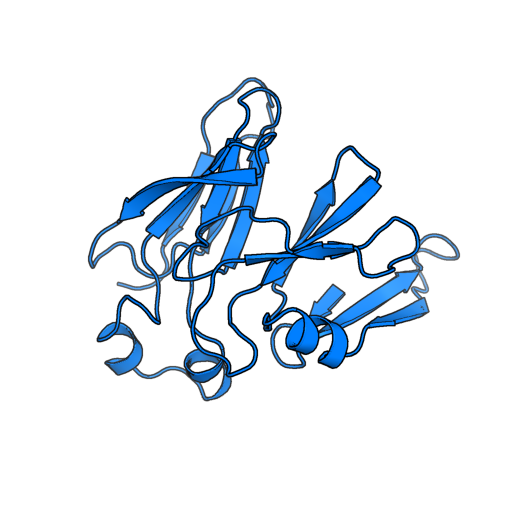8 -3.428 1.00 98.75 141 LEU A O 1
ATOM 1137 N N . PHE A 1 142 ? 7.646 11.558 -2.138 1.00 98.19 142 PHE A N 1
ATOM 1138 C CA . PHE A 1 142 ? 8.803 12.454 -2.284 1.00 98.19 142 PHE A CA 1
ATOM 1139 C C . PHE A 1 142 ? 10.056 11.770 -2.824 1.00 98.19 142 PHE A C 1
ATOM 1141 O O . PHE A 1 142 ? 10.980 12.458 -3.258 1.00 98.19 142 PHE A O 1
ATOM 1148 N N . GLN A 1 143 ? 10.117 10.440 -2.779 1.00 98.44 143 GLN A N 1
ATOM 1149 C CA . GLN A 1 143 ? 11.244 9.686 -3.307 1.00 98.44 143 GLN A CA 1
ATOM 1150 C C . GLN A 1 143 ? 10.806 8.281 -3.705 1.00 98.44 143 GLN A C 1
ATOM 1152 O O . GLN A 1 143 ? 10.063 7.619 -2.987 1.00 98.44 143 GLN A O 1
ATOM 1157 N N . THR A 1 144 ? 11.356 7.801 -4.812 1.00 98.44 144 THR A N 1
ATOM 1158 C CA . THR A 1 144 ? 11.229 6.415 -5.249 1.00 98.44 144 THR A CA 1
ATOM 1159 C C . THR A 1 144 ? 12.626 5.866 -5.506 1.00 98.44 144 THR A C 1
ATOM 1161 O O . THR A 1 144 ? 13.444 6.521 -6.152 1.00 98.44 144 THR A O 1
ATOM 1164 N N . ILE A 1 145 ? 12.915 4.683 -4.971 1.00 98.00 145 ILE A N 1
ATOM 1165 C CA . ILE A 1 145 ? 14.178 3.970 -5.175 1.00 98.00 145 ILE A CA 1
ATOM 1166 C C . ILE A 1 145 ? 13.888 2.756 -6.043 1.00 98.00 145 ILE A C 1
ATOM 1168 O O . ILE A 1 145 ? 13.136 1.879 -5.629 1.00 98.00 145 ILE A O 1
ATOM 1172 N N . ASP A 1 146 ? 14.484 2.711 -7.230 1.00 96.94 146 ASP A N 1
ATOM 1173 C CA . ASP A 1 146 ? 14.445 1.545 -8.110 1.00 96.94 146 ASP A CA 1
ATOM 1174 C C . ASP A 1 146 ? 15.509 0.531 -7.670 1.00 96.94 146 ASP A C 1
ATOM 1176 O O . ASP A 1 146 ? 16.682 0.884 -7.529 1.00 96.94 146 ASP A O 1
ATOM 1180 N N . LEU A 1 147 ? 15.091 -0.708 -7.404 1.00 95.56 147 LEU A N 1
ATOM 1181 C CA . LEU A 1 147 ? 15.969 -1.790 -6.958 1.00 95.56 147 LEU A CA 1
ATOM 1182 C C . LEU A 1 147 ? 16.643 -2.535 -8.126 1.00 95.56 147 LEU A C 1
ATOM 1184 O O . LEU A 1 147 ? 17.441 -3.439 -7.889 1.00 95.56 147 LEU A O 1
ATOM 1188 N N . GLY A 1 148 ? 16.357 -2.151 -9.373 1.00 93.38 148 GLY A N 1
ATOM 1189 C CA . GLY A 1 148 ? 16.920 -2.762 -10.574 1.00 93.38 148 GLY A CA 1
ATOM 1190 C C . GLY A 1 148 ? 16.241 -4.074 -10.973 1.00 93.38 148 GLY A C 1
ATOM 1191 O O . GLY A 1 148 ? 15.248 -4.495 -10.380 1.00 93.38 148 GLY A O 1
ATOM 1192 N N . ASP A 1 149 ? 16.778 -4.719 -12.010 1.00 89.88 149 ASP A N 1
ATOM 1193 C CA . ASP A 1 149 ? 16.216 -5.958 -12.573 1.00 89.88 149 ASP A CA 1
ATOM 1194 C C . ASP A 1 149 ? 16.293 -7.156 -11.605 1.00 89.88 149 ASP A C 1
ATOM 1196 O O . ASP A 1 149 ? 15.516 -8.093 -11.732 1.00 89.88 149 ASP A O 1
ATOM 1200 N N . GLU A 1 150 ? 17.179 -7.112 -10.605 1.00 89.12 150 GLU A N 1
ATOM 1201 C CA . GLU A 1 150 ? 17.299 -8.137 -9.550 1.00 89.12 150 GLU A CA 1
ATOM 1202 C C . GLU A 1 150 ? 16.377 -7.863 -8.340 1.00 89.12 150 GLU A C 1
ATOM 1204 O O . GLU A 1 150 ? 16.296 -8.650 -7.394 1.00 89.12 150 GLU A O 1
ATOM 1209 N N . GLY A 1 151 ? 15.689 -6.719 -8.338 1.00 91.69 151 GLY A N 1
ATOM 1210 C CA . GLY A 1 151 ? 14.893 -6.216 -7.220 1.00 91.69 151 GLY A CA 1
ATOM 1211 C C . GLY A 1 151 ? 13.385 -6.272 -7.448 1.00 91.69 151 GLY A C 1
ATOM 1212 O O . GLY A 1 151 ? 12.656 -5.450 -6.895 1.00 91.69 151 GLY A O 1
ATOM 1213 N N . VAL A 1 152 ? 12.916 -7.184 -8.300 1.00 93.38 152 VAL A N 1
ATOM 1214 C CA . VAL A 1 152 ? 11.508 -7.285 -8.696 1.00 93.38 152 VAL A CA 1
ATOM 1215 C C . VAL A 1 152 ? 10.645 -7.866 -7.574 1.00 93.38 152 VAL A C 1
ATOM 1217 O O . VAL A 1 152 ? 11.013 -8.836 -6.909 1.00 93.38 152 VAL A O 1
ATOM 1220 N N . CYS A 1 153 ? 9.443 -7.308 -7.407 1.00 94.31 153 CYS A N 1
ATOM 1221 C CA . CYS A 1 153 ? 8.524 -7.647 -6.321 1.00 94.31 153 CYS A CA 1
ATOM 1222 C C . CYS A 1 153 ? 9.145 -7.465 -4.935 1.00 94.31 153 CYS A C 1
ATOM 1224 O O . CYS A 1 153 ? 9.240 -8.443 -4.179 1.00 94.31 153 CYS A O 1
ATOM 1226 N N . PRO A 1 154 ? 9.549 -6.238 -4.563 1.00 96.62 154 PRO A N 1
ATOM 1227 C CA . PRO A 1 154 ? 9.744 -5.932 -3.161 1.00 96.62 154 PRO A CA 1
ATOM 1228 C C . PRO A 1 154 ? 8.393 -6.081 -2.455 1.00 96.62 154 PRO A C 1
ATOM 1230 O O . PRO A 1 154 ? 7.488 -5.277 -2.646 1.00 96.62 154 PRO A O 1
ATOM 1233 N N . LEU A 1 155 ? 8.236 -7.138 -1.664 1.00 96.50 155 LEU A N 1
ATOM 1234 C CA . LEU A 1 155 ? 6.978 -7.469 -1.012 1.00 96.50 155 LEU A CA 1
ATOM 1235 C C . LEU A 1 155 ? 6.898 -6.795 0.362 1.00 96.50 155 LEU A C 1
ATOM 1237 O O . LEU A 1 155 ? 6.698 -5.590 0.476 1.00 96.50 155 LEU A O 1
ATOM 1241 N N . GLU A 1 156 ? 7.036 -7.573 1.425 1.00 97.50 156 GLU A N 1
ATOM 1242 C CA . GLU A 1 156 ? 6.752 -7.149 2.791 1.00 97.50 156 GLU A CA 1
ATOM 1243 C C . GLU A 1 156 ? 7.778 -6.128 3.305 1.00 97.50 156 GLU A C 1
ATOM 1245 O O . GLU A 1 156 ? 8.973 -6.425 3.351 1.00 97.50 156 GLU A O 1
ATOM 1250 N N . ILE A 1 157 ? 7.312 -4.961 3.757 1.00 96.88 157 ILE A N 1
ATOM 1251 C CA . ILE A 1 157 ? 8.114 -3.944 4.446 1.00 96.88 157 ILE A CA 1
ATOM 1252 C C . ILE A 1 157 ? 7.998 -4.151 5.948 1.00 96.88 157 ILE A C 1
ATOM 1254 O O . ILE A 1 157 ? 6.908 -4.184 6.522 1.00 96.88 157 ILE A O 1
ATOM 1258 N N . ARG A 1 158 ? 9.138 -4.228 6.629 1.00 97.69 158 ARG A N 1
ATOM 1259 C CA . ARG A 1 158 ? 9.193 -4.333 8.089 1.00 97.69 158 ARG A CA 1
ATOM 1260 C C . ARG A 1 158 ? 10.191 -3.336 8.646 1.00 97.69 158 ARG A C 1
ATOM 1262 O O . ARG A 1 158 ? 11.398 -3.529 8.535 1.00 97.69 158 ARG A O 1
ATOM 1269 N N . PHE A 1 159 ? 9.695 -2.286 9.289 1.00 97.31 159 PHE A N 1
ATOM 1270 C CA . PHE A 1 159 ? 10.542 -1.486 10.168 1.00 97.31 159 PHE A CA 1
ATOM 1271 C C . PHE A 1 159 ? 10.918 -2.270 11.420 1.00 97.31 159 PHE A C 1
ATOM 1273 O O . PHE A 1 159 ? 10.182 -3.157 11.862 1.00 97.31 159 PHE A O 1
ATOM 1280 N N . LEU A 1 160 ? 12.027 -1.878 12.046 1.00 97.50 160 LEU A N 1
ATOM 1281 C CA . LEU A 1 160 ? 12.257 -2.272 13.428 1.00 97.50 160 LEU A CA 1
ATOM 1282 C C . LEU A 1 160 ? 11.121 -1.771 14.329 1.00 97.50 160 LEU A C 1
ATOM 1284 O O . LEU A 1 160 ? 10.578 -0.681 14.148 1.00 97.50 160 LEU A O 1
ATOM 1288 N N . HIS A 1 161 ? 10.788 -2.568 15.343 1.00 95.69 161 HIS A N 1
ATOM 1289 C CA . HIS A 1 161 ? 9.731 -2.223 16.293 1.00 95.69 161 HIS A CA 1
ATOM 1290 C C . HIS A 1 161 ? 10.093 -1.045 17.205 1.00 95.69 161 HIS A C 1
ATOM 1292 O O . HIS A 1 161 ? 9.190 -0.397 17.728 1.00 95.69 161 HIS A O 1
ATOM 1298 N N . ASN A 1 162 ? 11.386 -0.764 17.417 1.00 97.38 162 ASN A N 1
ATOM 1299 C CA . ASN A 1 162 ? 11.811 0.432 18.140 1.00 97.38 162 ASN A CA 1
ATOM 1300 C C . ASN A 1 162 ? 11.521 1.666 17.266 1.00 97.38 162 ASN A C 1
ATOM 1302 O O . ASN A 1 162 ? 12.213 1.861 16.269 1.00 97.38 162 ASN A O 1
ATOM 1306 N N . PRO A 1 163 ? 10.565 2.535 17.640 1.00 94.94 163 PRO A N 1
ATOM 1307 C CA . PRO A 1 163 ? 10.155 3.656 16.795 1.00 94.94 163 PRO A CA 1
ATOM 1308 C C . PRO A 1 163 ? 11.222 4.761 16.709 1.00 94.94 163 PRO A C 1
ATOM 1310 O O . PRO A 1 163 ? 11.052 5.723 15.969 1.00 94.94 163 PRO A O 1
ATOM 1313 N N . LYS A 1 164 ? 12.316 4.650 17.477 1.00 96.62 164 LYS A N 1
ATOM 1314 C CA . LYS A 1 164 ? 13.484 5.540 17.400 1.00 96.62 164 LYS A CA 1
ATOM 1315 C C . LYS A 1 164 ? 14.541 5.068 16.397 1.00 96.62 164 LYS A C 1
ATOM 1317 O O . LYS A 1 164 ? 15.553 5.743 16.251 1.00 96.62 164 LYS A O 1
ATOM 1322 N N . GLU A 1 165 ? 14.325 3.936 15.733 1.00 97.06 165 GLU A N 1
ATOM 1323 C CA . GLU A 1 165 ? 15.197 3.430 14.674 1.00 97.06 165 GLU A CA 1
ATOM 1324 C C . GLU A 1 165 ? 14.614 3.789 13.308 1.00 97.06 165 GLU A C 1
ATOM 1326 O O . GLU A 1 165 ? 13.426 3.592 13.053 1.00 97.06 165 GLU A O 1
ATOM 1331 N N . ASN A 1 166 ? 15.456 4.284 12.407 1.00 94.88 166 ASN A N 1
ATOM 1332 C CA . ASN A 1 166 ? 15.069 4.715 11.061 1.00 94.88 166 ASN A CA 1
ATOM 1333 C C . ASN A 1 166 ? 15.377 3.661 9.983 1.00 94.88 166 ASN A C 1
ATOM 1335 O O . ASN A 1 166 ? 15.532 3.995 8.811 1.00 94.88 166 ASN A O 1
ATOM 1339 N N . GLN A 1 167 ? 15.478 2.394 10.383 1.00 96.06 167 GLN A N 1
ATOM 1340 C CA . GLN A 1 167 ? 15.843 1.279 9.516 1.00 96.06 167 GLN A CA 1
ATOM 1341 C C . GLN A 1 167 ? 14.735 0.225 9.450 1.00 96.06 167 GLN A C 1
ATOM 1343 O O . GLN A 1 167 ? 13.949 0.032 10.385 1.00 96.06 167 GLN A O 1
ATOM 1348 N N . GLY A 1 168 ? 14.690 -0.473 8.323 1.00 95.88 168 GLY A N 1
ATOM 1349 C CA . GLY A 1 168 ? 13.750 -1.545 8.051 1.00 95.88 168 GLY A CA 1
ATOM 1350 C C . GLY A 1 168 ? 14.275 -2.463 6.957 1.00 95.88 168 GLY A C 1
ATOM 1351 O O . GLY A 1 168 ? 15.343 -2.231 6.392 1.00 95.88 168 GLY A O 1
ATOM 1352 N N . TYR A 1 169 ? 13.508 -3.504 6.674 1.00 96.81 169 TYR A N 1
ATOM 1353 C CA . TYR A 1 169 ? 13.835 -4.539 5.707 1.00 96.81 169 TYR A CA 1
ATOM 1354 C C . TYR A 1 169 ? 12.693 -4.703 4.712 1.00 96.81 169 TYR A C 1
ATOM 1356 O O . TYR A 1 169 ? 11.529 -4.472 5.047 1.00 96.81 169 TYR A O 1
ATOM 1364 N N . VAL A 1 170 ? 13.045 -5.141 3.508 1.00 96.00 170 VAL A N 1
ATOM 1365 C CA . VAL A 1 170 ? 12.104 -5.561 2.474 1.00 96.00 170 VAL A CA 1
ATOM 1366 C C . VAL A 1 170 ? 12.619 -6.837 1.817 1.00 96.00 170 VAL A C 1
ATOM 1368 O O . VAL A 1 170 ? 13.823 -6.982 1.606 1.00 96.00 170 VAL A O 1
ATOM 1371 N N . GLY A 1 171 ? 11.720 -7.781 1.546 1.00 92.44 171 GLY A N 1
ATOM 1372 C CA . GLY A 1 171 ? 12.045 -9.005 0.812 1.00 92.44 171 GLY A CA 1
ATOM 1373 C C . GLY A 1 171 ? 11.721 -8.859 -0.672 1.00 92.44 171 GLY A C 1
ATOM 1374 O O . GLY A 1 171 ? 10.580 -8.552 -1.001 1.00 92.44 171 GLY A O 1
ATOM 1375 N N . SER A 1 172 ? 12.697 -9.105 -1.547 1.00 88.56 172 SER A N 1
ATOM 1376 C CA . SER A 1 172 ? 12.487 -9.271 -2.994 1.00 88.56 172 SER A CA 1
ATOM 1377 C C . SER A 1 172 ? 12.320 -10.757 -3.317 1.00 88.56 172 SER A C 1
ATOM 1379 O O . SER A 1 172 ? 12.950 -11.591 -2.660 1.00 88.56 172 SER A O 1
ATOM 1381 N N . THR A 1 173 ? 11.453 -11.108 -4.269 1.00 81.50 173 THR A N 1
ATOM 1382 C CA . THR A 1 173 ? 11.016 -12.511 -4.445 1.00 81.50 173 THR A CA 1
ATOM 1383 C C . THR A 1 173 ? 11.203 -13.098 -5.834 1.00 81.50 173 THR A C 1
ATOM 1385 O O . THR A 1 173 ? 11.092 -14.316 -5.968 1.00 81.50 173 THR A O 1
ATOM 1388 N N . LEU A 1 174 ? 11.502 -12.287 -6.847 1.00 75.75 174 LEU A N 1
ATOM 1389 C CA . LEU A 1 174 ? 11.684 -12.771 -8.212 1.00 75.75 174 LEU A CA 1
ATOM 1390 C C . LEU A 1 174 ? 13.094 -12.445 -8.704 1.00 75.75 174 LEU A C 1
ATOM 1392 O O . LEU A 1 174 ? 13.451 -11.273 -8.813 1.00 75.75 174 LEU A O 1
ATOM 1396 N N . TYR A 1 175 ? 13.858 -13.506 -8.977 1.00 62.91 175 TYR A N 1
ATOM 1397 C CA . TYR A 1 175 ? 15.103 -13.531 -9.744 1.00 62.91 175 TYR A CA 1
ATOM 1398 C C . TYR A 1 175 ? 15.259 -14.897 -10.424 1.00 62.91 175 TYR A C 1
ATOM 1400 O O . TYR A 1 175 ? 14.804 -15.906 -9.831 1.00 62.91 175 TYR A O 1
#

Organism: Culex pipiens (NCBI:txid7175)